Protein AF-A0A2H3DF20-F1 (afdb_monomer)

pLDDT: mean 87.95, std 8.55, range [55.94, 97.31]

Structure (mmCIF, N/CA/C/O backbone):
data_AF-A0A2H3DF20-F1
#
_entry.id   AF-A0A2H3DF20-F1
#
loop_
_atom_site.group_PDB
_atom_site.id
_atom_site.type_symbol
_atom_site.label_atom_id
_atom_site.label_alt_id
_atom_site.label_comp_id
_atom_site.label_asym_id
_atom_site.label_entity_id
_atom_site.label_seq_id
_atom_site.pdbx_PDB_ins_code
_atom_site.Cartn_x
_atom_site.Cartn_y
_atom_site.Cartn_z
_atom_site.occupancy
_atom_site.B_iso_or_equiv
_atom_site.auth_seq_id
_atom_site.auth_comp_id
_atom_site.auth_asym_id
_atom_site.auth_atom_id
_atom_site.pdbx_PDB_model_num
ATOM 1 N N . LEU A 1 1 ? 8.992 4.828 2.019 1.00 79.38 1 LEU A N 1
ATOM 2 C CA . LEU A 1 1 ? 9.607 4.192 3.217 1.00 79.38 1 LEU A CA 1
ATOM 3 C C . LEU A 1 1 ? 11.115 4.371 3.079 1.00 79.38 1 LEU A C 1
ATOM 5 O O . LEU A 1 1 ? 11.637 3.831 2.112 1.00 79.38 1 LEU A O 1
ATOM 9 N N . PRO A 1 2 ? 11.804 5.073 3.998 1.00 83.06 2 PRO A N 1
ATOM 10 C CA . PRO A 1 2 ? 13.209 5.458 3.805 1.00 83.06 2 PRO A CA 1
ATOM 11 C C . PRO A 1 2 ? 14.153 4.283 3.506 1.00 83.06 2 PRO A C 1
ATOM 13 O O . PRO A 1 2 ? 15.072 4.409 2.712 1.00 83.06 2 PRO A O 1
ATOM 16 N N . CYS A 1 3 ? 13.888 3.104 4.077 1.00 86.81 3 CYS A N 1
ATOM 17 C CA . CYS A 1 3 ? 14.677 1.891 3.836 1.00 86.81 3 CYS A CA 1
ATOM 18 C C . CYS A 1 3 ? 14.523 1.275 2.432 1.00 86.81 3 CYS A C 1
ATOM 20 O O . CYS A 1 3 ? 15.276 0.369 2.095 1.00 86.81 3 CYS A O 1
ATOM 22 N N . PHE A 1 4 ? 13.561 1.737 1.631 1.00 84.31 4 PHE A N 1
ATOM 23 C CA . PHE A 1 4 ? 13.309 1.259 0.268 1.00 84.31 4 PHE A CA 1
ATOM 24 C C . PHE A 1 4 ? 13.536 2.356 -0.786 1.00 84.31 4 PHE A C 1
ATOM 26 O O . PHE A 1 4 ? 13.235 2.144 -1.958 1.00 84.31 4 PHE A O 1
ATOM 33 N N . GLU A 1 5 ? 14.028 3.537 -0.398 1.00 81.69 5 GLU A N 1
ATOM 34 C CA . GLU A 1 5 ? 14.330 4.625 -1.335 1.00 81.69 5 GLU A CA 1
ATOM 35 C C . GLU A 1 5 ? 15.507 4.284 -2.246 1.00 81.69 5 GLU A C 1
ATOM 37 O O . GLU A 1 5 ? 16.584 3.928 -1.782 1.00 81.69 5 GLU A O 1
ATOM 42 N N . GLY A 1 6 ? 15.274 4.375 -3.561 1.00 82.06 6 GLY A N 1
ATOM 43 C CA . GLY A 1 6 ? 16.284 4.081 -4.578 1.00 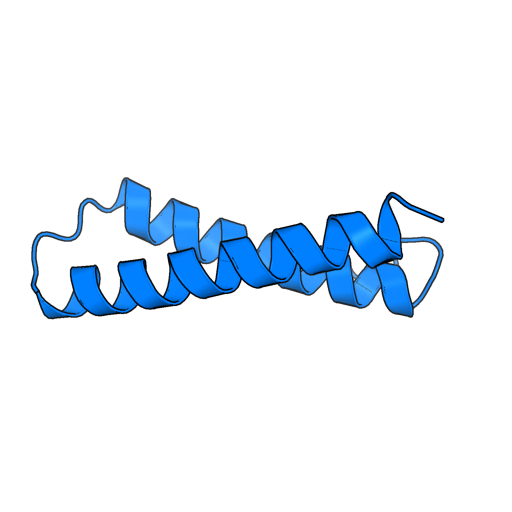82.06 6 GLY A CA 1
ATOM 44 C C . GLY A 1 6 ? 16.605 2.594 -4.746 1.00 82.06 6 GLY A C 1
ATOM 45 O O . GLY A 1 6 ? 17.547 2.270 -5.460 1.00 82.06 6 GLY A O 1
ATOM 46 N N . LEU A 1 7 ? 15.844 1.692 -4.112 1.00 86.94 7 LEU A N 1
ATOM 47 C CA . LEU A 1 7 ? 16.095 0.251 -4.195 1.00 86.94 7 LEU A CA 1
ATOM 48 C C . LEU A 1 7 ? 15.685 -0.341 -5.553 1.00 86.94 7 LEU A C 1
ATOM 50 O O . LEU A 1 7 ? 16.270 -1.325 -6.000 1.00 86.94 7 LEU A O 1
ATOM 54 N N . PHE A 1 8 ? 14.669 0.238 -6.196 1.00 84.31 8 PHE A N 1
ATOM 55 C CA . PHE A 1 8 ? 14.107 -0.278 -7.444 1.00 84.31 8 PHE A CA 1
ATOM 56 C C . PHE A 1 8 ? 14.684 0.442 -8.673 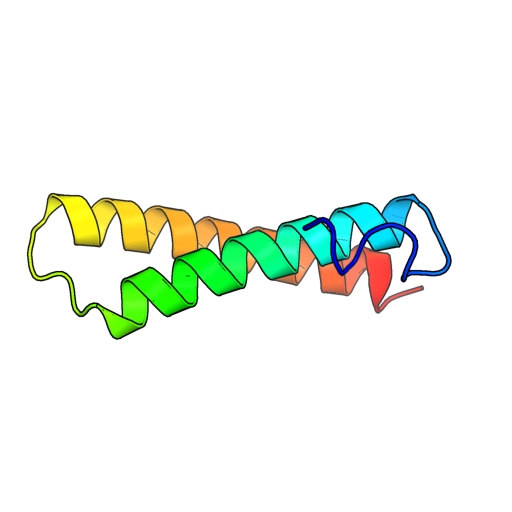1.00 84.31 8 PHE A C 1
ATOM 58 O O . PHE A 1 8 ? 14.975 1.638 -8.601 1.00 84.31 8 PHE A O 1
ATOM 65 N N . PRO A 1 9 ? 14.838 -0.273 -9.804 1.00 78.88 9 PRO A N 1
ATOM 66 C CA . PRO A 1 9 ? 15.632 0.177 -10.949 1.00 78.88 9 PRO A CA 1
ATOM 67 C C . PRO A 1 9 ? 15.077 1.415 -11.660 1.00 78.88 9 PRO A C 1
ATOM 69 O O . PRO A 1 9 ? 15.857 2.196 -12.203 1.00 78.88 9 PRO A O 1
ATOM 72 N N . THR A 1 10 ? 13.758 1.629 -11.650 1.00 85.38 10 THR A N 1
ATOM 73 C CA . THR A 1 10 ? 13.149 2.851 -12.188 1.00 85.38 10 THR A CA 1
ATOM 74 C C . THR A 1 10 ? 12.509 3.681 -11.078 1.00 85.38 10 THR A C 1
ATOM 76 O O . THR A 1 10 ? 11.987 3.158 -10.091 1.00 85.38 10 THR A O 1
ATOM 79 N N . SER A 1 11 ? 12.514 5.007 -11.243 1.00 80.12 11 SER A N 1
ATOM 80 C CA . SER A 1 11 ? 11.857 5.926 -10.306 1.00 80.12 11 SER A CA 1
ATOM 81 C C . SER A 1 11 ? 10.339 5.710 -10.242 1.00 80.12 11 SER A C 1
ATOM 83 O O . SER A 1 11 ? 9.737 5.919 -9.185 1.00 80.12 11 SER A O 1
ATOM 85 N N . ALA A 1 12 ? 9.734 5.252 -11.344 1.00 82.19 12 ALA A N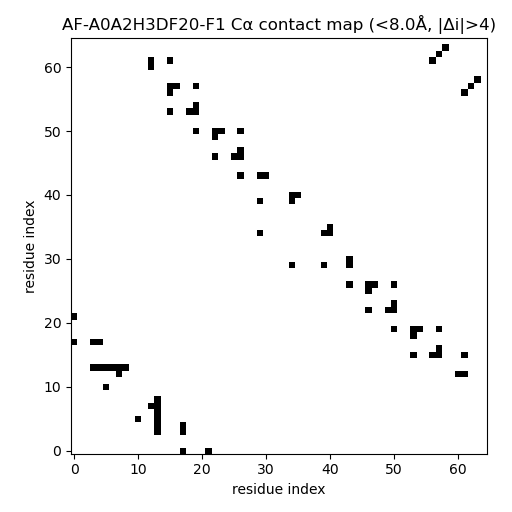 1
ATOM 86 C CA . ALA A 1 12 ? 8.323 4.894 -11.425 1.00 82.19 12 ALA A CA 1
ATOM 87 C C . ALA A 1 12 ? 8.014 3.631 -10.606 1.00 82.19 12 ALA A C 1
ATOM 89 O O . ALA A 1 12 ? 7.159 3.683 -9.719 1.00 82.19 12 ALA A O 1
ATOM 90 N N . ASP A 1 13 ? 8.761 2.543 -10.818 1.00 87.19 13 ASP A N 1
ATOM 91 C CA . ASP A 1 13 ? 8.575 1.290 -10.075 1.00 87.19 13 ASP A CA 1
ATOM 92 C C . ASP A 1 13 ? 8.856 1.497 -8.589 1.00 87.19 13 ASP A C 1
ATOM 94 O O . ASP A 1 13 ? 8.101 1.032 -7.738 1.00 87.19 13 ASP A O 1
ATOM 98 N N . ASN A 1 14 ? 9.893 2.276 -8.263 1.00 89.12 14 ASN A N 1
ATOM 99 C CA . ASN A 1 14 ? 10.233 2.601 -6.885 1.00 89.12 14 ASN A CA 1
ATOM 100 C C . ASN A 1 14 ? 9.059 3.250 -6.146 1.00 89.12 14 ASN A C 1
ATOM 102 O O . ASN A 1 14 ? 8.751 2.862 -5.021 1.00 89.12 14 ASN A O 1
ATOM 106 N N . LYS A 1 15 ? 8.376 4.209 -6.776 1.00 89.94 15 LYS A N 1
ATOM 107 C CA . LYS A 1 15 ? 7.214 4.858 -6.165 1.00 89.94 15 LYS A CA 1
ATOM 108 C C . LYS A 1 15 ? 6.056 3.876 -5.980 1.00 89.94 15 LYS A C 1
ATOM 110 O O . LYS A 1 15 ? 5.530 3.769 -4.877 1.00 89.94 15 LYS A O 1
ATOM 115 N N . ILE A 1 16 ? 5.705 3.127 -7.027 1.00 92.25 16 ILE A N 1
ATOM 116 C CA . ILE A 1 16 ? 4.578 2.181 -7.003 1.00 92.25 16 ILE A CA 1
ATOM 117 C C . ILE A 1 16 ? 4.789 1.107 -5.931 1.00 92.25 16 ILE A C 1
ATOM 119 O O . ILE A 1 16 ? 3.884 0.818 -5.147 1.00 92.25 16 ILE A O 1
ATOM 123 N N . VAL A 1 17 ? 5.995 0.541 -5.857 1.00 92.44 17 VAL A N 1
ATOM 124 C CA . VAL A 1 17 ? 6.316 -0.499 -4.877 1.00 92.44 17 VAL A CA 1
ATOM 125 C C . VAL A 1 17 ? 6.348 0.067 -3.461 1.00 92.44 17 VAL A C 1
ATOM 127 O O . VAL A 1 17 ? 5.846 -0.570 -2.538 1.00 92.44 17 VAL A O 1
ATOM 130 N N . GLN A 1 18 ? 6.878 1.273 -3.258 1.00 93.00 18 GLN A N 1
ATOM 131 C CA . GLN A 1 18 ? 6.864 1.893 -1.934 1.00 93.00 18 GLN A CA 1
ATOM 132 C C . GLN A 1 18 ? 5.454 2.230 -1.440 1.00 93.00 18 GLN A C 1
ATOM 134 O O . GLN A 1 18 ? 5.170 2.004 -0.260 1.00 93.00 18 GLN A O 1
ATOM 139 N N . ASP A 1 19 ? 4.579 2.722 -2.319 1.00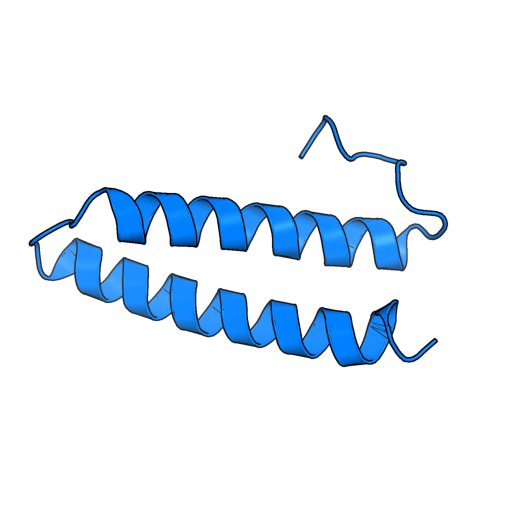 93.25 19 ASP A N 1
ATOM 140 C CA . ASP A 1 19 ? 3.171 2.980 -2.001 1.00 93.25 19 ASP A CA 1
ATOM 141 C C . ASP A 1 19 ? 2.457 1.667 -1.631 1.00 93.25 19 ASP A C 1
ATOM 143 O O . ASP A 1 19 ? 1.738 1.598 -0.628 1.00 93.25 19 ASP A O 1
ATOM 147 N N . LEU A 1 20 ? 2.732 0.589 -2.375 1.00 95.00 20 LEU A N 1
ATOM 148 C CA . LEU A 1 20 ? 2.210 -0.746 -2.090 1.00 95.00 20 LEU A CA 1
ATOM 149 C C . LEU A 1 20 ? 2.705 -1.295 -0.737 1.00 95.00 20 LEU A C 1
ATOM 151 O O . LEU A 1 20 ? 1.920 -1.796 0.068 1.00 95.00 20 LEU A O 1
ATOM 155 N N . LEU A 1 21 ? 4.000 -1.179 -0.442 1.00 94.38 21 LEU A N 1
ATOM 156 C CA . LEU A 1 21 ? 4.564 -1.619 0.839 1.00 94.38 21 LEU A CA 1
ATOM 157 C C . LEU A 1 21 ? 3.972 -0.839 2.017 1.00 94.38 21 LEU A C 1
ATOM 159 O O . LEU A 1 21 ? 3.700 -1.412 3.076 1.00 94.38 21 LEU A O 1
ATOM 163 N N . PHE A 1 22 ? 3.750 0.463 1.838 1.00 94.50 22 PHE A N 1
ATOM 164 C CA . PHE A 1 22 ? 3.143 1.303 2.861 1.00 94.50 22 PHE A CA 1
ATOM 165 C C . PHE A 1 22 ? 1.704 0.873 3.167 1.00 94.50 22 PHE A C 1
ATOM 167 O O . PHE A 1 22 ? 1.373 0.646 4.337 1.00 94.50 22 PHE A O 1
ATOM 174 N N . ILE A 1 23 ? 0.862 0.701 2.140 1.00 96.19 23 ILE A N 1
ATOM 175 C CA . ILE A 1 23 ? -0.542 0.325 2.350 1.00 96.19 23 ILE A CA 1
ATOM 176 C C . ILE A 1 23 ? -0.673 -1.089 2.923 1.00 96.19 23 ILE A C 1
ATOM 178 O O . ILE A 1 23 ? -1.490 -1.307 3.814 1.00 96.19 23 ILE A O 1
ATOM 182 N N . LEU A 1 24 ? 0.167 -2.039 2.491 1.00 95.19 24 LEU A N 1
ATOM 183 C CA . LEU A 1 24 ? 0.155 -3.408 3.011 1.00 95.19 24 LEU A CA 1
ATOM 184 C C . LEU A 1 24 ? 0.575 -3.457 4.480 1.00 95.19 24 LEU A C 1
ATOM 186 O O . LEU A 1 24 ? -0.019 -4.196 5.265 1.00 95.19 24 LEU A O 1
ATOM 190 N N . ARG A 1 25 ? 1.546 -2.630 4.888 1.00 93.75 25 ARG A N 1
ATOM 191 C CA . ARG A 1 25 ? 1.918 -2.485 6.301 1.00 93.75 25 ARG A CA 1
ATOM 192 C C . ARG A 1 25 ? 0.751 -1.954 7.133 1.00 93.75 25 ARG A C 1
ATOM 194 O O . ARG A 1 25 ? 0.498 -2.481 8.217 1.00 93.75 25 ARG A O 1
ATOM 201 N N . ALA A 1 26 ? 0.050 -0.932 6.640 1.00 92.44 26 ALA A N 1
ATOM 202 C CA . ALA A 1 26 ? -1.121 -0.374 7.314 1.00 92.44 26 ALA A CA 1
ATOM 203 C C . ALA A 1 26 ? -2.256 -1.406 7.410 1.00 92.44 26 ALA A C 1
ATOM 205 O O . ALA A 1 26 ? -2.800 -1.627 8.491 1.00 92.44 26 ALA A O 1
ATOM 206 N N . TRP A 1 27 ? -2.555 -2.093 6.305 1.00 93.69 27 TRP A N 1
ATOM 207 C CA . TRP A 1 27 ? -3.553 -3.157 6.238 1.00 93.69 27 TRP A CA 1
ATOM 208 C C . TRP A 1 27 ? -3.251 -4.285 7.224 1.00 93.69 27 TRP A C 1
ATOM 210 O O . TRP A 1 27 ? -4.107 -4.646 8.026 1.00 93.69 27 TRP A O 1
ATOM 220 N N . HIS A 1 28 ? -2.016 -4.792 7.226 1.00 91.06 28 HIS A N 1
ATOM 221 C CA . HIS A 1 28 ? -1.596 -5.867 8.119 1.00 91.06 28 HIS A CA 1
ATOM 222 C C . HIS A 1 28 ? -1.644 -5.443 9.595 1.00 91.06 28 HIS A C 1
ATOM 224 O O . HIS A 1 28 ? -2.064 -6.224 10.446 1.00 91.06 28 HIS A O 1
ATOM 230 N N . GLY A 1 29 ? -1.260 -4.200 9.911 1.00 90.31 29 GLY A N 1
ATOM 231 C CA . GLY A 1 29 ? -1.394 -3.647 11.260 1.00 90.31 29 GLY A CA 1
ATOM 232 C C . GLY A 1 29 ? -2.850 -3.608 11.728 1.00 90.31 29 GLY A C 1
ATOM 233 O O . GLY A 1 29 ? -3.156 -4.098 12.813 1.00 90.31 29 GLY A O 1
ATOM 234 N N . LEU A 1 30 ? -3.753 -3.093 10.889 1.00 87.31 30 LEU A N 1
ATOM 235 C CA . LEU A 1 30 ? -5.190 -3.034 11.176 1.00 87.31 30 LEU A CA 1
ATOM 236 C C . LEU A 1 30 ? -5.821 -4.428 11.303 1.00 87.31 30 LEU A C 1
ATOM 238 O O . LEU A 1 30 ? -6.600 -4.654 12.226 1.00 87.31 30 LEU A O 1
ATOM 242 N N . ALA A 1 31 ? -5.449 -5.364 10.424 1.00 86.12 31 ALA A N 1
ATOM 243 C CA . ALA A 1 31 ? -5.917 -6.747 10.464 1.00 86.12 31 ALA A CA 1
ATOM 244 C C . ALA A 1 31 ? -5.477 -7.454 11.754 1.00 86.12 31 ALA A C 1
ATOM 246 O O . ALA A 1 31 ? -6.278 -8.117 12.407 1.00 86.12 31 ALA A O 1
ATOM 247 N N . LYS A 1 32 ? -4.209 -7.282 12.153 1.00 84.31 32 LYS A N 1
ATOM 248 C CA . LYS A 1 32 ? -3.637 -7.932 13.339 1.00 84.31 32 LYS A CA 1
ATOM 249 C C . LYS A 1 32 ? -4.142 -7.347 14.655 1.00 84.31 32 LYS A C 1
ATOM 251 O O . LYS A 1 32 ? -4.205 -8.063 15.649 1.00 84.31 32 LYS A O 1
ATOM 256 N N . LEU A 1 33 ? -4.492 -6.063 14.671 1.00 75.44 33 LEU A N 1
ATOM 257 C CA . LEU A 1 33 ? -5.013 -5.398 15.863 1.00 75.44 33 LEU A CA 1
ATOM 258 C C . LEU A 1 33 ? -6.456 -5.798 16.202 1.00 75.44 33 LEU A C 1
ATOM 260 O O . LEU A 1 33 ? -6.921 -5.379 17.257 1.00 75.44 33 LEU A O 1
ATOM 264 N N . CYS A 1 34 ? -7.151 -6.583 15.356 1.00 65.38 34 CYS A N 1
ATOM 265 C CA . CYS A 1 34 ? -8.544 -7.014 15.564 1.00 65.38 34 CYS A CA 1
ATOM 266 C C . CYS A 1 34 ? -9.403 -5.892 16.170 1.00 65.38 34 CYS A C 1
ATOM 268 O O . CYS A 1 34 ? -10.063 -6.068 17.190 1.00 65.38 34 CYS A O 1
ATOM 270 N N . MET A 1 35 ? -9.320 -4.685 15.601 1.00 63.72 35 MET A N 1
ATOM 271 C CA . MET A 1 35 ? -9.959 -3.522 16.207 1.00 63.72 35 MET A CA 1
ATOM 272 C C . MET A 1 35 ? -11.488 -3.654 16.117 1.00 63.72 35 MET A C 1
ATOM 274 O O . MET A 1 35 ? -12.077 -3.425 15.066 1.00 63.72 35 MET A O 1
ATOM 278 N N . HIS A 1 36 ? -12.121 -4.015 17.236 1.00 66.81 36 HIS A N 1
ATOM 279 C CA . HIS A 1 36 ? -13.558 -4.297 17.369 1.00 66.81 36 HIS A CA 1
ATOM 280 C C . HIS A 1 36 ? -14.457 -3.047 17.459 1.00 66.81 36 HIS A C 1
ATOM 282 O O . HIS A 1 36 ? -15.561 -3.118 17.991 1.00 66.81 36 HIS A O 1
ATOM 288 N N . THR A 1 37 ? -14.013 -1.892 16.961 1.00 80.06 37 THR A N 1
ATOM 289 C CA . THR A 1 37 ? -14.853 -0.686 16.886 1.00 80.06 37 THR A CA 1
ATOM 290 C C . THR A 1 37 ? -15.319 -0.448 15.452 1.00 80.06 37 THR A C 1
ATOM 292 O O . THR A 1 37 ? -14.560 -0.633 14.498 1.00 80.06 37 THR A O 1
ATOM 295 N N . ASP A 1 38 ? -16.555 0.029 15.282 1.00 82.19 38 ASP A N 1
ATOM 296 C CA . ASP A 1 38 ? -17.119 0.346 13.959 1.00 82.19 38 ASP A CA 1
ATOM 297 C C . ASP A 1 38 ? -16.262 1.342 13.167 1.00 82.19 38 ASP A C 1
ATOM 299 O O . ASP A 1 38 ? -16.169 1.279 11.940 1.00 82.19 38 ASP A O 1
ATOM 303 N N . THR A 1 39 ? -15.609 2.274 13.864 1.00 86.62 39 THR A N 1
ATOM 304 C CA . THR A 1 39 ? -14.696 3.245 13.253 1.00 86.62 39 THR A CA 1
ATOM 305 C C . THR A 1 39 ? -13.473 2.565 12.652 1.00 86.62 39 THR A C 1
ATOM 307 O O . THR A 1 39 ? -13.119 2.836 11.504 1.00 86.62 39 THR A O 1
ATOM 310 N N . SER A 1 40 ? -12.864 1.635 13.379 1.00 83.81 40 SER A N 1
ATOM 311 C CA . SER A 1 40 ? -11.700 0.894 12.911 1.00 83.81 40 SER A CA 1
ATOM 312 C C . SER A 1 40 ? -12.036 -0.081 11.787 1.00 83.81 40 SER A C 1
ATOM 314 O O . SER A 1 40 ? -11.247 -0.210 10.853 1.00 83.81 40 SER A O 1
ATOM 316 N N . LEU A 1 41 ? -13.223 -0.696 11.808 1.00 87.50 41 LEU A N 1
ATOM 317 C CA . LEU A 1 41 ? -13.719 -1.524 10.703 1.00 87.50 41 LEU A CA 1
ATOM 318 C C . LEU A 1 41 ? -13.919 -0.711 9.416 1.00 87.50 41 LEU A C 1
ATOM 320 O O . LEU A 1 41 ? -13.526 -1.162 8.340 1.00 87.50 41 LEU A O 1
ATOM 324 N N . LYS A 1 42 ? -14.457 0.514 9.508 1.00 90.56 42 LYS A N 1
ATOM 325 C CA . LYS A 1 42 ? -14.574 1.420 8.349 1.00 90.56 42 LYS A CA 1
ATOM 326 C C . LYS A 1 42 ? -13.207 1.787 7.773 1.00 90.56 42 LYS A C 1
ATOM 328 O O . LYS A 1 42 ? -13.022 1.731 6.557 1.00 90.56 42 LYS A O 1
ATOM 333 N N . VAL A 1 43 ? -12.245 2.122 8.635 1.00 91.44 43 VAL A N 1
ATOM 334 C CA . VAL A 1 43 ? -10.865 2.415 8.214 1.00 91.44 43 VAL A CA 1
ATOM 335 C C . VAL A 1 43 ? -10.230 1.186 7.565 1.00 91.44 43 VAL A C 1
ATOM 337 O O . VAL A 1 43 ? -9.648 1.300 6.488 1.00 91.44 43 VAL A O 1
ATOM 340 N N . PHE A 1 44 ? -10.394 0.002 8.158 1.00 91.06 44 PHE A N 1
ATOM 341 C CA . PHE A 1 44 ? -9.877 -1.246 7.603 1.00 91.06 44 PHE A CA 1
ATOM 342 C C . PHE A 1 44 ? -10.474 -1.568 6.231 1.00 91.06 44 PHE A C 1
ATOM 344 O O . PHE A 1 44 ? -9.734 -1.938 5.320 1.00 91.06 44 PHE A O 1
ATOM 351 N N . GLY A 1 45 ? -11.779 -1.359 6.040 1.00 92.69 45 GLY A N 1
ATOM 352 C CA . GLY A 1 45 ? -12.426 -1.508 4.735 1.00 92.69 45 GLY A CA 1
ATOM 353 C C . GLY A 1 45 ? -11.848 -0.557 3.682 1.00 92.69 45 GLY A C 1
ATOM 354 O O . GLY A 1 45 ? -11.533 -0.982 2.570 1.00 92.69 45 GLY A O 1
ATOM 355 N N . GLY A 1 46 ? -11.633 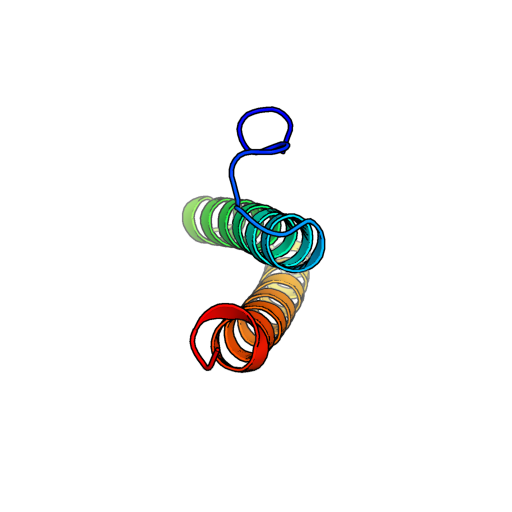0.711 4.045 1.00 95.00 46 GLY A N 1
ATOM 356 C CA . GLY A 1 46 ? -10.994 1.698 3.169 1.00 95.00 46 GLY A CA 1
ATOM 357 C C . GLY A 1 46 ? -9.564 1.308 2.784 1.00 95.00 46 GLY A C 1
ATOM 358 O O . GLY A 1 46 ? -9.224 1.287 1.602 1.00 95.00 46 GLY A O 1
ATOM 359 N N . VAL A 1 47 ? -8.752 0.921 3.771 1.00 95.12 47 VAL A N 1
ATOM 360 C CA . VAL A 1 47 ? -7.368 0.472 3.559 1.00 95.12 47 VAL A CA 1
ATOM 361 C C . VAL A 1 47 ? -7.313 -0.811 2.728 1.00 95.12 47 VAL A C 1
ATOM 363 O O . VAL A 1 47 ? -6.460 -0.929 1.857 1.00 95.12 47 VAL A O 1
ATOM 366 N N . THR A 1 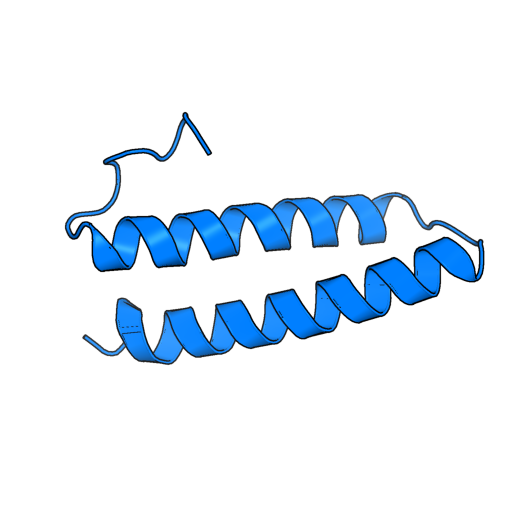48 ? -8.242 -1.747 2.930 1.00 94.69 48 THR A N 1
ATOM 367 C CA . THR A 1 48 ? -8.334 -2.982 2.132 1.00 94.69 48 THR A CA 1
ATOM 368 C C . THR A 1 48 ? -8.654 -2.678 0.668 1.00 94.69 48 THR A C 1
ATOM 370 O O . THR A 1 48 ? -8.021 -3.232 -0.231 1.00 94.69 48 THR A O 1
ATOM 373 N N . LYS A 1 49 ? -9.596 -1.761 0.409 1.00 97.31 49 LYS A N 1
ATOM 374 C CA . LYS A 1 49 ? -9.934 -1.327 -0.954 1.00 97.31 49 LYS A CA 1
ATOM 375 C C . LYS A 1 49 ? -8.734 -0.678 -1.646 1.00 97.31 49 LYS A C 1
ATOM 377 O O . LYS A 1 49 ? -8.453 -0.977 -2.805 1.00 97.31 49 LYS A O 1
ATOM 382 N N . GLU A 1 50 ? -8.021 0.180 -0.927 1.00 97.00 50 GLU A N 1
ATOM 383 C CA . GLU A 1 50 ? -6.844 0.866 -1.452 1.00 97.00 50 GLU A CA 1
ATOM 384 C C . GLU A 1 50 ? -5.666 -0.089 -1.688 1.00 97.00 50 GLU A C 1
ATOM 386 O O . GLU A 1 50 ? -5.000 -0.005 -2.720 1.00 97.00 50 GLU A O 1
ATOM 391 N N . ALA A 1 51 ? -5.458 -1.060 -0.796 1.00 96.31 51 ALA A N 1
ATOM 392 C CA . ALA A 1 51 ? -4.462 -2.112 -0.977 1.00 96.31 51 ALA A CA 1
ATOM 393 C C . ALA A 1 51 ? -4.728 -2.925 -2.251 1.00 96.31 51 ALA A C 1
ATOM 395 O O . ALA A 1 51 ? -3.810 -3.149 -3.037 1.00 96.31 51 ALA A O 1
ATOM 396 N N . GLY A 1 52 ? -5.987 -3.301 -2.504 1.00 96.38 52 GLY A N 1
ATOM 397 C CA . GLY A 1 52 ? -6.381 -3.976 -3.743 1.00 96.38 52 GLY A CA 1
ATOM 398 C C . GLY A 1 52 ? -6.116 -3.132 -4.995 1.00 96.38 52 GLY A C 1
ATOM 399 O O . GLY A 1 52 ? -5.570 -3.637 -5.977 1.00 96.38 52 GLY A O 1
ATOM 400 N N . ARG A 1 53 ? -6.430 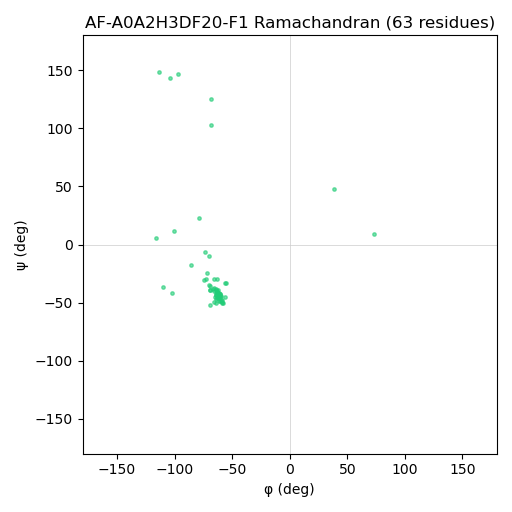-1.829 -4.950 1.00 97.31 53 ARG A N 1
ATOM 401 C CA . ARG A 1 53 ? -6.149 -0.886 -6.047 1.00 97.31 53 ARG A CA 1
ATOM 402 C C . ARG A 1 53 ? -4.654 -0.822 -6.368 1.00 97.31 53 ARG A C 1
ATOM 404 O O . ARG A 1 53 ? -4.277 -0.902 -7.537 1.00 97.31 53 ARG A O 1
ATOM 411 N N . LEU A 1 54 ? -3.813 -0.687 -5.342 1.00 96.56 54 LEU A N 1
ATOM 412 C CA . LEU A 1 54 ? -2.360 -0.601 -5.500 1.00 96.56 54 LEU A CA 1
ATOM 413 C C . LEU A 1 54 ? -1.748 -1.931 -5.958 1.00 96.56 54 LEU A C 1
ATOM 415 O O . LEU A 1 54 ? -0.853 -1.910 -6.797 1.00 96.56 54 LEU A O 1
ATOM 419 N N . LEU A 1 55 ? -2.275 -3.074 -5.505 1.00 95.50 55 LEU A N 1
ATOM 420 C CA . LEU A 1 55 ? -1.900 -4.401 -6.011 1.00 95.50 55 LEU A CA 1
ATOM 421 C C . LEU A 1 55 ? -2.169 -4.534 -7.512 1.00 95.50 55 LEU A C 1
ATOM 423 O O . LEU A 1 55 ? -1.274 -4.906 -8.265 1.00 95.50 55 LEU A O 1
ATOM 427 N N . HIS A 1 56 ? -3.377 -4.184 -7.962 1.00 95.75 56 HIS A N 1
ATOM 428 C CA . HIS A 1 56 ? -3.713 -4.206 -9.388 1.00 95.75 56 HIS A CA 1
ATOM 429 C C . HIS A 1 56 ? -2.812 -3.266 -10.198 1.00 95.75 56 HIS A C 1
ATOM 431 O O . HIS A 1 56 ? -2.357 -3.625 -11.282 1.00 95.75 56 HIS A O 1
ATOM 437 N N . HIS A 1 57 ? -2.540 -2.064 -9.684 1.00 94.38 57 HIS A N 1
ATOM 438 C CA . HIS A 1 57 ? -1.657 -1.115 -10.357 1.00 94.38 57 HIS A CA 1
ATOM 439 C C . HIS A 1 57 ? -0.218 -1.641 -10.467 1.00 94.38 57 HIS A C 1
ATOM 441 O O . HIS A 1 57 ? 0.372 -1.561 -11.544 1.00 94.38 57 HIS A O 1
ATOM 447 N N . PHE A 1 58 ? 0.312 -2.227 -9.391 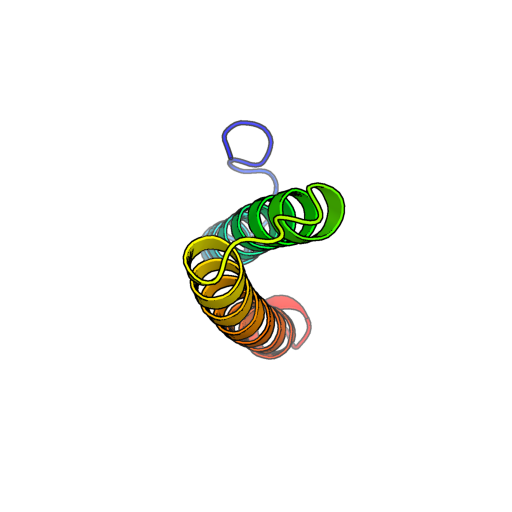1.00 93.88 58 PHE A N 1
ATOM 448 C CA . PHE A 1 58 ? 1.627 -2.862 -9.366 1.00 93.88 58 PHE A CA 1
ATOM 449 C C . PHE A 1 58 ? 1.731 -3.994 -10.392 1.00 93.88 58 PHE A C 1
ATOM 451 O O . PHE A 1 58 ? 2.654 -3.987 -11.201 1.00 93.88 58 PHE A O 1
ATOM 458 N N . VAL A 1 59 ? 0.759 -4.910 -10.430 1.00 94.19 59 VAL A N 1
ATO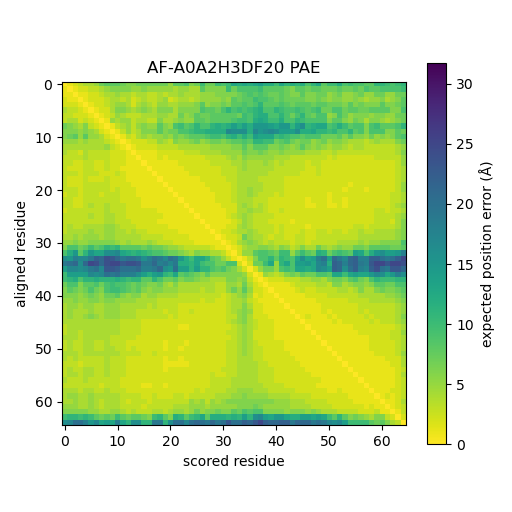M 459 C CA . VAL A 1 59 ? 0.763 -6.019 -11.399 1.00 94.19 59 VAL A CA 1
ATOM 460 C C . VAL A 1 59 ? 0.759 -5.494 -12.836 1.00 94.19 59 VAL A C 1
ATOM 462 O O . VAL A 1 59 ? 1.581 -5.919 -13.640 1.00 94.19 59 VAL A O 1
ATOM 465 N N . ASN A 1 60 ? -0.112 -4.533 -13.152 1.00 93.62 60 ASN A N 1
ATOM 466 C CA . ASN A 1 60 ? -0.256 -4.023 -14.518 1.00 93.62 60 ASN A CA 1
ATOM 467 C C . ASN A 1 60 ? 0.915 -3.154 -14.997 1.00 93.62 60 ASN A C 1
ATOM 469 O O . ASN A 1 60 ? 1.097 -3.020 -16.202 1.00 93.62 60 ASN A O 1
ATOM 473 N N . THR A 1 61 ? 1.661 -2.531 -14.081 1.00 90.94 61 THR A N 1
ATOM 474 C CA . THR A 1 61 ? 2.683 -1.528 -14.438 1.00 90.94 61 THR A CA 1
ATOM 475 C C . THR A 1 61 ? 4.100 -2.027 -14.194 1.00 90.94 61 THR A C 1
ATOM 477 O O . THR A 1 61 ? 4.985 -1.708 -14.970 1.00 90.94 61 THR A O 1
ATOM 480 N N . VAL A 1 62 ? 4.324 -2.798 -13.128 1.00 89.25 62 VAL A N 1
ATOM 481 C CA . VAL A 1 62 ? 5.662 -3.253 -12.722 1.00 89.25 62 VAL A CA 1
ATOM 482 C C . VAL A 1 62 ? 5.903 -4.706 -13.130 1.00 89.25 62 VAL A C 1
ATOM 484 O O . VAL A 1 62 ? 6.986 -5.029 -13.597 1.00 89.25 62 VAL A O 1
ATOM 487 N N . CYS A 1 63 ? 4.913 -5.595 -12.978 1.00 86.50 63 CYS A N 1
ATOM 488 C CA . CYS A 1 63 ? 5.079 -7.020 -13.315 1.00 86.50 63 CYS A CA 1
ATOM 489 C C . CYS A 1 63 ? 4.823 -7.357 -14.787 1.00 86.50 63 CYS A C 1
ATOM 491 O O . CYS A 1 63 ? 5.190 -8.443 -15.222 1.00 86.50 63 CYS A O 1
ATOM 493 N N . ASN A 1 64 ? 4.146 -6.474 -15.520 1.00 77.50 64 ASN A N 1
ATOM 494 C CA . ASN A 1 64 ? 3.767 -6.692 -16.917 1.00 77.50 64 ASN A CA 1
ATOM 495 C C . ASN A 1 64 ? 4.697 -5.969 -17.913 1.00 77.50 64 ASN A C 1
ATOM 497 O O . ASN A 1 64 ? 4.349 -5.857 -19.088 1.00 77.50 64 ASN A O 1
ATOM 501 N N . ASN A 1 65 ? 5.833 -5.460 -17.420 1.00 55.94 65 ASN A N 1
ATOM 502 C CA . ASN A 1 65 ? 6.929 -4.867 -18.190 1.00 55.94 65 ASN A CA 1
ATOM 503 C C . ASN A 1 65 ? 8.060 -5.876 -18.398 1.00 55.94 65 ASN A C 1
ATOM 505 O O . ASN A 1 65 ? 8.343 -6.643 -17.450 1.00 55.94 65 ASN A O 1
#

Foldseek 3Di:
DVVQPPVDPDPVLSVLVVVLVVLVVVLVVLVVVVPPDPVSVVVNVVSVVVNVVSVVVCCVPPVVD

Sequence (65 aa):
LPCFEGLFPTSADNKIVQDLLFILRAWHGLAKLCMHTDTSLKVFGGVTKEAGRLLHHFVNTVCNN

Radius of gyration: 13.55 Å; Cα contacts (8 Å, |Δi|>4): 43; chains: 1; bounding box: 33×14×36 Å

Organism: Armillaria gallica (NCBI:txid47427)

Secondary structure (DSSP, 8-state):
-GGGTT-SSSHHHHHHHHHHHHHHHHHHHHHHTT--SHHHHHHHHHHHHHHHHHHHHHIIIIIT-

Mean predicted aligned error: 4.76 Å

Nearest PDB structures (foldseek):
  7ui9-assembly1_j  TM=8.522E-01  e=9.110E+00  Saccharomyces cerevisiae S288C

Solvent-accessible surface area (backbone atoms only — not comparable to full-atom values): 3709 Å² total; per-residue (Å²): 96,84,95,54,66,83,72,43,97,42,78,66,51,30,50,52,52,39,54,38,54,51,39,48,51,52,38,51,52,49,62,71,60,64,53,91,43,75,67,50,46,53,52,45,53,52,40,48,54,50,37,52,53,42,50,54,50,40,46,66,63,58,69,69,103